Protein AF-A0A5E4M7V9-F1 (afdb_monomer_lite)

Radius of gyration: 16.42 Å; chains: 1; bounding box: 37×31×50 Å

Secondary structure (DSSP, 8-state):
-TTGGGT-EEEEEESS-HHHHHHHHHS-GGGT---S-SSEEEE-TT-HHHHHTT-B-TTSSSB-EEEEEE-TTS-EEEEEEE-TT----HHHHHHHHHHHHHHHHHHHTTS----------EEEE---SS-S---

Sequence (135 aa):
MHFKKREIEVVGVSFDSVFTHNAWRQVRIKKGGIGVIQYSMITDIKREIIKAYDIEHPNSSVTLRGSFLIDTISILRHQVINDLPLGHNIDEMIRMIDALQFYENMVTYVLHNGKKAKKECILLLKELLNIYQKI

InterPro domains:
  IPR000866 Alkyl hydroperoxide reductase subunit C/ Thiol specific antioxidant [PF00578] (3-78)
  IPR036249 Thioredoxin-like superfamily [SSF52833] (3-116)
  IPR050217 Thiol-specific antioxidant peroxiredoxin [PTHR10681] (2-120)

Foldseek 3Di:
DLQVVLLEAEEEEDQDDPVVVVVLQPDDVVRFGPHDDPHHYDHPVVCPVQVVVVQQDPPDRGGWWKWWWAWPVRDTDDMDTHGPVDDDDVVVVSVVSVVVVVVVVVVVVVDDDDDDDSIYIYTYGHDRTDDVDVD

pLDDT: mean 73.18, std 20.22, range [26.22, 90.5]

Structure (mmCIF, N/CA/C/O backbone):
data_AF-A0A5E4M7V9-F1
#
_entry.id   AF-A0A5E4M7V9-F1
#
loop_
_atom_site.group_PDB
_atom_site.id
_atom_site.type_symbol
_atom_site.label_atom_id
_atom_site.label_alt_id
_atom_site.label_comp_id
_atom_site.label_asym_id
_atom_site.label_entity_id
_atom_site.label_seq_id
_atom_site.pdbx_PDB_ins_code
_atom_site.Cartn_x
_atom_site.Cartn_y
_atom_site.Cartn_z
_atom_site.occupancy
_atom_site.B_iso_or_equiv
_atom_site.auth_seq_id
_atom_site.auth_comp_id
_atom_site.auth_asym_id
_atom_site.auth_atom_id
_atom_site.pdbx_PDB_model_num
ATOM 1 N N . MET A 1 1 ? -16.020 -0.992 -2.276 1.00 48.38 1 MET A N 1
ATOM 2 C CA . MET A 1 1 ? -17.292 -0.860 -1.517 1.00 48.38 1 MET A CA 1
ATOM 3 C C . MET A 1 1 ? -17.166 -1.223 -0.024 1.00 48.38 1 MET A C 1
ATOM 5 O O . MET A 1 1 ? -17.944 -0.689 0.755 1.00 48.38 1 MET A O 1
ATOM 9 N N . HIS A 1 2 ? -16.203 -2.058 0.403 1.00 63.62 2 HIS A N 1
ATOM 10 C CA . HIS A 1 2 ? -16.063 -2.509 1.806 1.00 63.62 2 HIS A CA 1
ATOM 11 C C . HIS A 1 2 ? -15.342 -1.523 2.751 1.00 63.62 2 HIS A C 1
ATOM 13 O O . HIS A 1 2 ? -15.787 -1.362 3.885 1.00 63.62 2 HIS A O 1
ATOM 19 N N . PHE A 1 3 ? -14.302 -0.823 2.279 1.00 70.81 3 PHE A N 1
ATOM 20 C CA . PHE A 1 3 ? -13.506 0.123 3.085 1.00 70.81 3 PHE A CA 1
ATOM 21 C C . PHE A 1 3 ? -14.228 1.447 3.369 1.00 70.81 3 PHE A C 1
ATOM 23 O O . PHE A 1 3 ? -14.278 1.899 4.506 1.00 70.81 3 PHE A O 1
ATOM 30 N N . LYS A 1 4 ? -14.914 2.014 2.367 1.00 71.31 4 LYS A N 1
ATOM 31 C CA . LYS A 1 4 ? -15.671 3.271 2.517 1.00 71.31 4 LYS A CA 1
ATOM 32 C C . LYS A 1 4 ? -16.765 3.199 3.590 1.00 71.31 4 LYS A C 1
ATOM 34 O O . LYS A 1 4 ? -17.014 4.177 4.278 1.00 71.31 4 LYS A O 1
ATOM 39 N N . LYS A 1 5 ? -17.411 2.036 3.750 1.00 77.94 5 LYS A N 1
ATOM 40 C CA . LYS A 1 5 ? -18.420 1.807 4.802 1.00 77.94 5 LYS A CA 1
ATOM 41 C C . LYS A 1 5 ? -17.829 1.825 6.214 1.00 77.94 5 LYS A C 1
ATOM 43 O O . LYS A 1 5 ? -18.565 2.045 7.163 1.00 77.94 5 LYS A O 1
ATOM 48 N N . ARG A 1 6 ? -16.528 1.565 6.328 1.00 74.75 6 ARG A N 1
ATOM 49 C CA . ARG A 1 6 ? -15.775 1.535 7.580 1.00 74.75 6 ARG A CA 1
ATOM 50 C C . ARG A 1 6 ? -15.061 2.855 7.844 1.00 74.75 6 ARG A C 1
ATOM 52 O O . ARG A 1 6 ? -14.289 2.915 8.781 1.00 74.75 6 ARG A O 1
ATOM 59 N N . GLU A 1 7 ? -15.285 3.890 7.032 1.00 80.81 7 GLU A N 1
ATOM 60 C CA . GLU A 1 7 ? -14.560 5.161 7.163 1.00 80.81 7 GLU A CA 1
ATOM 61 C C . GLU A 1 7 ? -13.031 4.947 7.106 1.00 80.81 7 GLU A C 1
ATOM 63 O O . GLU A 1 7 ? -12.282 5.461 7.925 1.00 80.81 7 GLU A O 1
ATOM 68 N N . ILE A 1 8 ? -12.578 4.119 6.156 1.00 78.00 8 ILE A N 1
ATOM 69 C CA . ILE A 1 8 ? -11.159 3.842 5.889 1.00 78.00 8 ILE A CA 1
ATOM 70 C C . ILE A 1 8 ? -10.803 4.387 4.512 1.00 78.00 8 ILE A C 1
ATOM 72 O O . ILE A 1 8 ? -11.533 4.138 3.544 1.00 78.00 8 ILE A O 1
ATOM 76 N N . GLU A 1 9 ? -9.664 5.070 4.430 1.00 81.12 9 GLU A N 1
ATOM 77 C CA . GLU A 1 9 ? -9.086 5.524 3.173 1.00 81.12 9 GLU A CA 1
ATOM 78 C C . GLU A 1 9 ? -8.096 4.472 2.648 1.00 81.12 9 GLU A C 1
ATOM 80 O O . GLU A 1 9 ? -7.476 3.705 3.383 1.00 81.12 9 GLU A O 1
ATOM 85 N N . VAL A 1 10 ? -7.972 4.368 1.332 1.00 82.19 10 VAL A N 1
ATOM 86 C CA . VAL A 1 10 ? -7.010 3.452 0.709 1.00 82.19 10 VAL A CA 1
ATOM 87 C C . VAL A 1 10 ? -6.080 4.281 -0.152 1.00 82.19 10 VAL A C 1
ATOM 89 O O . VAL A 1 10 ? -6.526 5.195 -0.843 1.00 82.19 10 VAL A O 1
ATOM 92 N N . VAL A 1 11 ? -4.786 3.975 -0.112 1.00 82.50 11 VAL A N 1
ATOM 93 C CA . VAL A 1 11 ? -3.773 4.737 -0.838 1.00 82.50 11 VAL A CA 1
ATOM 94 C C . VAL A 1 11 ? -2.800 3.781 -1.519 1.00 82.50 11 VAL A C 1
ATOM 96 O O . VAL A 1 11 ? -1.979 3.127 -0.889 1.00 82.50 11 VAL A O 1
ATOM 99 N N . GLY A 1 12 ? -2.858 3.700 -2.844 1.00 84.44 12 GLY A N 1
ATOM 100 C CA . GLY A 1 12 ? -1.867 2.941 -3.603 1.00 84.44 12 GLY A CA 1
ATOM 101 C C . GLY A 1 12 ? -0.529 3.677 -3.624 1.00 84.44 12 GLY A C 1
ATOM 102 O O . GLY A 1 12 ? -0.521 4.887 -3.822 1.00 84.44 12 GLY A O 1
ATOM 103 N N . VAL A 1 13 ? 0.600 2.988 -3.461 1.00 83.31 13 VAL A N 1
ATOM 104 C CA . VAL A 1 13 ? 1.932 3.616 -3.549 1.00 83.31 13 VAL A CA 1
ATOM 105 C C . VAL A 1 13 ? 2.868 2.789 -4.405 1.00 83.31 13 VAL A C 1
ATOM 107 O O . VAL A 1 13 ? 2.947 1.569 -4.294 1.00 83.31 13 VAL A O 1
ATOM 110 N N . SER A 1 14 ? 3.605 3.472 -5.272 1.00 83.12 14 SER A N 1
ATOM 111 C CA . SER A 1 14 ? 4.660 2.871 -6.084 1.00 83.12 14 SER A CA 1
ATOM 112 C C . SER A 1 14 ? 5.672 3.936 -6.486 1.00 83.12 14 SER A C 1
ATOM 114 O O . SER A 1 14 ? 5.332 5.116 -6.513 1.00 83.12 14 SER A O 1
ATOM 116 N N . PHE A 1 15 ? 6.861 3.528 -6.918 1.00 84.06 15 PHE A N 1
ATOM 117 C CA . PHE A 1 15 ? 7.839 4.451 -7.498 1.00 84.06 15 PHE A CA 1
ATOM 118 C C . PHE A 1 15 ? 7.539 4.844 -8.960 1.00 84.06 15 PHE A C 1
ATOM 120 O O . PHE A 1 15 ? 8.310 5.588 -9.564 1.00 84.06 15 PHE A O 1
ATOM 127 N N . ASP A 1 16 ? 6.436 4.355 -9.538 1.00 86.00 16 ASP A N 1
ATOM 128 C CA . ASP A 1 16 ? 6.006 4.708 -10.889 1.00 86.00 16 ASP A CA 1
ATOM 129 C C . ASP A 1 16 ? 5.526 6.159 -10.978 1.00 86.00 16 ASP A C 1
ATOM 131 O O . ASP A 1 16 ? 4.879 6.685 -10.069 1.00 86.00 16 ASP A O 1
ATOM 135 N N . SER A 1 17 ? 5.801 6.797 -12.117 1.00 88.12 17 SER A N 1
ATOM 136 C CA . SER A 1 17 ? 5.387 8.176 -12.379 1.00 88.12 17 SER A CA 1
ATOM 137 C C . SER A 1 17 ? 3.862 8.336 -12.441 1.00 88.12 17 SER A C 1
ATOM 139 O O . SER A 1 17 ? 3.133 7.412 -12.810 1.00 88.12 17 SER A O 1
ATOM 141 N N . VAL A 1 18 ? 3.379 9.560 -12.211 1.00 88.88 18 VAL A N 1
ATOM 142 C CA . VAL A 1 18 ? 1.958 9.914 -12.383 1.00 88.88 18 VAL A CA 1
ATOM 143 C C . VAL A 1 18 ? 1.445 9.639 -13.805 1.00 88.88 18 VAL A C 1
ATOM 145 O O . VAL A 1 18 ? 0.277 9.298 -13.998 1.00 88.88 18 VAL A O 1
ATOM 148 N N . PHE A 1 19 ? 2.320 9.732 -14.812 1.00 90.50 19 PHE A N 1
ATOM 149 C CA . PHE A 1 19 ? 1.989 9.407 -16.199 1.00 90.50 19 PHE A CA 1
ATOM 150 C C . PHE A 1 19 ? 1.775 7.907 -16.380 1.00 90.50 19 PHE A C 1
ATOM 152 O O . PHE A 1 19 ? 0.803 7.499 -17.015 1.00 90.50 19 PHE A O 1
ATOM 159 N N . THR A 1 20 ? 2.640 7.094 -15.768 1.00 87.25 20 THR A N 1
ATOM 160 C CA . THR A 1 20 ? 2.503 5.635 -15.733 1.00 87.25 20 THR A CA 1
ATOM 161 C C . THR A 1 20 ? 1.179 5.261 -15.076 1.00 87.25 20 THR A C 1
ATOM 163 O O . THR A 1 20 ? 0.358 4.584 -15.685 1.00 87.25 20 THR A O 1
ATOM 166 N N . HIS A 1 21 ? 0.899 5.788 -13.886 1.00 83.69 21 HIS A N 1
ATOM 167 C CA . HIS A 1 21 ? -0.380 5.593 -13.199 1.00 83.69 21 HIS A CA 1
ATOM 168 C C . HIS A 1 21 ? -1.591 5.927 -14.066 1.00 83.69 21 HIS A C 1
ATOM 170 O O . HIS A 1 21 ? -2.536 5.141 -14.149 1.00 83.69 21 HIS A O 1
ATOM 176 N N . ASN A 1 22 ? -1.565 7.072 -14.747 1.00 89.12 22 ASN A N 1
ATOM 177 C CA . ASN A 1 22 ? -2.648 7.473 -15.636 1.00 89.12 22 ASN A CA 1
ATOM 178 C C . ASN A 1 22 ? -2.808 6.510 -16.824 1.00 89.12 22 ASN A C 1
ATOM 180 O O . ASN A 1 22 ? -3.926 6.100 -17.131 1.00 89.12 22 ASN A O 1
ATOM 184 N N . ALA A 1 23 ? -1.706 6.094 -17.452 1.00 88.62 23 ALA A N 1
ATOM 185 C CA . ALA A 1 23 ? -1.736 5.131 -18.549 1.00 88.62 23 ALA A CA 1
ATOM 186 C C . ALA A 1 23 ? -2.363 3.797 -18.108 1.00 88.62 23 ALA A C 1
ATOM 188 O O . ALA A 1 23 ? -3.251 3.272 -18.777 1.00 88.62 23 ALA A O 1
ATOM 189 N N . TRP A 1 24 ? -1.986 3.289 -16.935 1.00 83.31 24 TRP A N 1
ATOM 190 C CA . TRP A 1 24 ? -2.525 2.044 -16.383 1.00 83.31 24 TRP A CA 1
ATOM 191 C C . TRP A 1 24 ? -4.032 2.103 -16.106 1.00 83.31 24 TRP A C 1
ATOM 193 O O . TRP A 1 24 ? -4.737 1.111 -16.320 1.00 83.31 24 TRP A O 1
ATOM 203 N N . ARG A 1 25 ? -4.545 3.265 -15.682 1.00 86.00 25 ARG A N 1
ATOM 204 C CA . ARG A 1 25 ? -5.988 3.498 -15.486 1.00 86.00 25 ARG A CA 1
ATOM 205 C C . ARG A 1 25 ? -6.777 3.509 -16.793 1.00 86.00 25 ARG A C 1
ATOM 207 O O . ARG A 1 25 ? -7.956 3.164 -16.801 1.00 86.00 25 ARG A O 1
ATOM 214 N N . GLN A 1 26 ? -6.142 3.905 -17.893 1.00 87.62 26 GLN A N 1
ATOM 215 C CA . GLN A 1 26 ? -6.772 3.950 -19.215 1.00 87.62 26 GLN A CA 1
ATOM 216 C C . GLN A 1 26 ? -6.819 2.572 -19.888 1.00 87.62 26 GLN A C 1
ATOM 218 O O . GLN A 1 26 ? -7.681 2.318 -20.734 1.00 87.62 26 GLN A O 1
ATOM 223 N N . VAL A 1 27 ? -5.930 1.652 -19.502 1.00 84.69 27 VAL A N 1
ATOM 224 C CA . VAL A 1 27 ? -5.951 0.276 -20.004 1.00 84.69 27 VAL A CA 1
ATOM 225 C C . VAL A 1 27 ? -7.117 -0.494 -19.374 1.00 84.69 27 VAL A C 1
ATOM 227 O O . VAL A 1 27 ? -7.327 -0.503 -18.161 1.00 84.69 27 VAL A O 1
ATOM 230 N N . ARG A 1 28 ? -7.895 -1.186 -20.216 1.00 83.94 28 ARG A N 1
ATOM 231 C CA . ARG A 1 28 ? -9.007 -2.039 -19.765 1.00 83.94 28 ARG A CA 1
ATOM 232 C C . ARG A 1 28 ? -8.495 -3.190 -18.894 1.00 83.94 28 ARG A C 1
ATOM 234 O O . ARG A 1 28 ? -7.515 -3.838 -19.252 1.00 83.94 28 ARG A O 1
ATOM 241 N N . ILE A 1 29 ? -9.263 -3.552 -17.865 1.00 83.19 29 ILE A N 1
ATOM 242 C CA . ILE A 1 29 ? -8.962 -4.679 -16.960 1.00 83.19 29 ILE A CA 1
ATOM 243 C C . ILE A 1 29 ? -8.729 -5.989 -17.728 1.00 83.19 29 ILE A C 1
ATOM 245 O O . ILE A 1 29 ? -7.755 -6.696 -17.491 1.00 83.19 29 ILE A O 1
ATOM 249 N N . LYS A 1 30 ? -9.553 -6.275 -18.748 1.00 85.44 30 LYS A N 1
ATOM 250 C CA . LYS A 1 30 ? -9.400 -7.469 -19.606 1.00 85.44 30 LYS A CA 1
ATOM 251 C C . LYS A 1 30 ? -8.058 -7.541 -20.353 1.00 85.44 30 LYS A C 1
ATOM 253 O O . LYS A 1 30 ? -7.700 -8.610 -20.831 1.00 85.44 30 LYS A O 1
ATOM 258 N N . LYS A 1 31 ? -7.349 -6.415 -20.482 1.00 84.00 31 LYS A N 1
ATOM 259 C CA . LYS A 1 31 ? -6.030 -6.296 -21.117 1.00 84.00 31 LYS A CA 1
ATOM 260 C C . LYS A 1 31 ? -4.896 -6.099 -20.096 1.00 84.00 31 LYS A C 1
ATOM 262 O O . LYS A 1 31 ? -3.816 -5.680 -20.487 1.00 84.00 31 LYS A O 1
ATOM 267 N N . GLY A 1 32 ? -5.138 -6.370 -18.810 1.00 75.38 32 GLY A N 1
ATOM 268 C CA . GLY A 1 32 ? -4.128 -6.246 -17.751 1.00 75.38 32 GLY A CA 1
ATOM 269 C C . GLY A 1 32 ? -3.969 -4.838 -17.169 1.00 75.38 32 GLY A C 1
ATOM 270 O O . GLY A 1 32 ? -3.034 -4.601 -16.414 1.00 75.38 32 GLY A O 1
ATOM 271 N N . GLY A 1 33 ? -4.862 -3.900 -17.504 1.00 79.38 33 GLY A N 1
ATOM 272 C CA . GLY A 1 33 ? -4.915 -2.592 -16.846 1.00 79.38 33 GLY A CA 1
ATOM 273 C C . GLY A 1 33 ? -5.639 -2.635 -15.501 1.00 79.38 33 GLY A C 1
ATOM 274 O O . GLY A 1 33 ? -6.300 -3.619 -15.173 1.00 79.38 33 GLY A O 1
ATOM 275 N N . ILE A 1 34 ? -5.572 -1.537 -14.747 1.00 78.81 34 ILE A N 1
ATOM 276 C CA . ILE A 1 34 ? -6.290 -1.402 -13.463 1.00 78.81 34 ILE A CA 1
ATOM 277 C C . ILE A 1 34 ? -7.672 -0.758 -13.624 1.00 78.81 34 ILE A C 1
ATOM 279 O O . ILE A 1 34 ? -8.520 -0.870 -12.743 1.00 78.81 34 ILE A O 1
ATOM 283 N N . GLY A 1 35 ? -7.930 -0.111 -14.766 1.00 84.88 35 GLY A N 1
ATOM 284 C CA . GLY A 1 35 ? -9.180 0.600 -15.011 1.00 84.88 35 GLY A CA 1
ATOM 285 C C . GLY A 1 35 ? -9.405 1.784 -14.061 1.00 84.88 35 GLY A C 1
ATOM 286 O O . GLY A 1 35 ? -8.476 2.373 -13.503 1.00 84.88 35 GLY A O 1
ATOM 287 N N . VAL A 1 36 ? -10.673 2.164 -13.893 1.00 83.06 36 VAL A N 1
ATOM 288 C CA . VAL A 1 36 ? -11.054 3.293 -13.036 1.00 83.06 36 VAL A CA 1
ATOM 289 C C . VAL A 1 36 ? -11.067 2.852 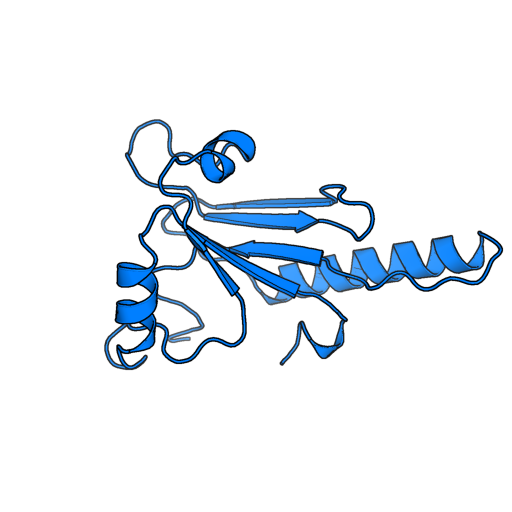-11.573 1.00 83.06 36 VAL A C 1
ATOM 291 O O . VAL A 1 36 ? -11.997 2.190 -11.119 1.00 83.06 36 VAL A O 1
ATOM 294 N N . ILE A 1 37 ? -10.039 3.259 -10.835 1.00 81.44 37 ILE A N 1
ATOM 295 C CA . ILE A 1 37 ? -9.944 3.090 -9.382 1.00 81.44 37 ILE A CA 1
ATOM 296 C C . ILE A 1 37 ? -10.614 4.253 -8.630 1.00 81.44 37 ILE A C 1
ATOM 298 O O . ILE A 1 37 ? -10.725 5.362 -9.158 1.00 81.44 37 ILE A O 1
ATOM 302 N N . GLN A 1 38 ? -11.048 3.990 -7.395 1.00 80.81 38 GLN A N 1
ATOM 303 C CA . GLN A 1 38 ? -11.732 4.953 -6.511 1.00 80.81 38 GLN A CA 1
ATOM 304 C C . GLN A 1 38 ? -10.862 5.436 -5.342 1.00 80.81 38 GLN A C 1
ATOM 306 O O . GLN A 1 38 ? -11.381 6.042 -4.412 1.00 80.81 38 GLN A O 1
ATOM 311 N N . TYR A 1 39 ? -9.570 5.129 -5.371 1.00 79.69 39 TYR A N 1
ATOM 312 C CA . TYR A 1 39 ? -8.618 5.466 -4.321 1.00 79.69 39 TYR A CA 1
ATOM 313 C C . TYR A 1 39 ? -7.431 6.229 -4.907 1.00 79.69 39 TYR A C 1
ATOM 315 O O . TYR A 1 39 ? -7.165 6.162 -6.113 1.00 79.69 39 TYR A O 1
ATOM 323 N N . SER A 1 40 ? -6.736 6.970 -4.050 1.00 82.25 40 SER A N 1
ATOM 324 C CA . SER A 1 40 ? -5.589 7.786 -4.448 1.00 82.25 40 SER A CA 1
ATOM 325 C C . SER A 1 40 ? -4.363 6.915 -4.713 1.00 82.25 40 SER A C 1
ATOM 327 O O . SER A 1 40 ? -4.163 5.902 -4.047 1.00 82.25 40 SER A O 1
ATOM 329 N N . MET A 1 41 ? -3.527 7.313 -5.672 1.00 81.44 41 MET A N 1
ATOM 330 C CA . MET A 1 41 ? -2.222 6.691 -5.902 1.00 81.44 41 MET A CA 1
ATOM 331 C C . MET A 1 41 ? -1.117 7.725 -5.718 1.00 81.44 41 MET A C 1
ATOM 333 O O . MET A 1 41 ? -1.159 8.792 -6.328 1.00 81.44 41 MET A O 1
ATOM 337 N N . ILE A 1 42 ? -0.138 7.399 -4.880 1.00 85.62 42 ILE A N 1
ATOM 338 C CA . ILE A 1 42 ? 1.052 8.204 -4.633 1.00 85.62 42 ILE A CA 1
ATOM 339 C C . ILE A 1 42 ? 2.198 7.671 -5.484 1.00 85.62 42 ILE A C 1
ATOM 341 O O . ILE A 1 42 ? 2.476 6.470 -5.549 1.00 85.62 42 ILE A O 1
ATOM 345 N N . THR A 1 43 ? 2.890 8.618 -6.098 1.00 87.00 43 THR A N 1
ATOM 346 C CA . THR A 1 43 ? 4.131 8.413 -6.825 1.00 87.00 43 THR A CA 1
ATOM 347 C C . THR A 1 43 ? 5.317 8.698 -5.902 1.00 87.00 43 THR A C 1
ATOM 349 O O . THR A 1 43 ? 5.574 9.845 -5.548 1.00 87.00 43 THR A O 1
ATOM 352 N N . ASP A 1 44 ? 6.064 7.657 -5.547 1.00 86.25 44 ASP A N 1
ATOM 353 C CA . ASP A 1 44 ? 7.270 7.710 -4.712 1.00 86.25 44 ASP A CA 1
ATOM 354 C C . ASP A 1 44 ? 8.541 7.552 -5.568 1.00 86.25 44 ASP A C 1
ATOM 356 O O . ASP A 1 44 ? 9.315 6.609 -5.412 1.00 86.25 44 ASP A O 1
ATOM 360 N N . ILE A 1 45 ? 8.744 8.454 -6.539 1.00 87.88 45 ILE A N 1
ATOM 361 C CA . ILE A 1 45 ? 9.882 8.391 -7.488 1.00 87.88 45 ILE A CA 1
ATOM 362 C C . ILE A 1 45 ? 11.228 8.342 -6.756 1.00 87.88 45 ILE A C 1
ATOM 364 O O . ILE A 1 45 ? 12.147 7.647 -7.187 1.00 87.88 45 ILE A O 1
ATOM 368 N N . LYS A 1 46 ? 11.346 9.078 -5.646 1.00 88.62 46 LYS A N 1
ATOM 369 C CA . LYS A 1 46 ? 12.572 9.140 -4.840 1.00 88.62 46 LYS A CA 1
ATOM 370 C C . LYS A 1 46 ? 12.757 7.933 -3.917 1.00 88.62 46 LYS A C 1
ATOM 372 O O . LYS A 1 46 ? 13.834 7.788 -3.339 1.00 88.62 46 LYS A O 1
ATOM 377 N N . ARG A 1 47 ? 11.748 7.058 -3.820 1.00 85.62 47 ARG A N 1
ATOM 378 C CA . ARG A 1 47 ? 11.721 5.871 -2.954 1.00 85.62 47 ARG A CA 1
ATOM 379 C C . ARG A 1 47 ? 11.839 6.206 -1.467 1.00 85.62 47 ARG A C 1
ATOM 381 O O . ARG A 1 47 ? 12.343 5.397 -0.693 1.00 85.62 47 ARG A O 1
ATOM 388 N N . GLU A 1 48 ? 11.429 7.406 -1.069 1.00 87.12 48 GLU A N 1
ATOM 389 C CA . GLU A 1 48 ? 11.537 7.867 0.317 1.00 87.12 48 GLU A CA 1
ATOM 390 C C . GLU A 1 48 ? 10.573 7.081 1.210 1.00 87.12 48 GLU A C 1
ATOM 392 O O . GLU A 1 48 ? 10.968 6.611 2.274 1.00 87.12 48 GLU A O 1
ATOM 397 N N . ILE A 1 49 ? 9.343 6.849 0.739 1.00 83.94 49 ILE A N 1
ATOM 398 C CA . ILE A 1 49 ? 8.336 6.059 1.460 1.00 83.94 49 ILE A CA 1
ATOM 399 C C . ILE A 1 49 ? 8.754 4.588 1.473 1.00 83.94 49 ILE A C 1
ATOM 401 O O . ILE A 1 49 ? 8.769 3.952 2.520 1.00 83.94 49 ILE A O 1
ATOM 405 N N . ILE A 1 50 ? 9.147 4.053 0.318 1.00 84.75 50 ILE A N 1
ATOM 406 C CA . ILE A 1 50 ? 9.590 2.660 0.175 1.00 84.75 50 ILE A CA 1
ATOM 407 C C . ILE A 1 50 ? 10.727 2.319 1.151 1.00 84.75 50 ILE A C 1
ATOM 409 O O . ILE A 1 50 ? 10.691 1.264 1.783 1.00 84.75 50 ILE A O 1
ATOM 413 N N . LYS A 1 51 ? 11.708 3.216 1.297 1.00 87.31 51 LYS A N 1
ATOM 414 C CA . LYS A 1 51 ? 12.823 3.052 2.237 1.00 87.31 51 LYS A CA 1
ATOM 415 C C . LYS A 1 51 ? 12.400 3.256 3.686 1.00 87.31 51 LYS A C 1
ATOM 417 O O . LYS A 1 51 ? 12.818 2.490 4.543 1.00 87.31 51 LYS A O 1
ATOM 422 N N . ALA A 1 52 ? 11.561 4.255 3.964 1.00 86.62 52 ALA A N 1
ATOM 423 C CA . ALA A 1 52 ? 11.079 4.524 5.319 1.00 86.62 52 ALA A CA 1
ATOM 424 C C . ALA A 1 52 ? 10.282 3.350 5.911 1.00 86.62 52 ALA A C 1
ATOM 426 O O . ALA A 1 52 ? 10.306 3.145 7.121 1.00 86.62 52 ALA A O 1
ATOM 427 N N . TYR A 1 53 ? 9.601 2.581 5.060 1.00 85.44 53 TYR A N 1
ATOM 428 C CA . TYR A 1 53 ? 8.823 1.405 5.447 1.00 85.44 53 TYR A CA 1
ATOM 429 C C . TYR A 1 53 ? 9.568 0.073 5.263 1.00 85.44 53 TYR A C 1
ATOM 431 O O . TYR A 1 53 ? 8.958 -0.979 5.436 1.00 85.44 53 TYR A O 1
ATOM 439 N N . ASP A 1 54 ? 10.859 0.112 4.919 1.00 89.56 54 ASP A N 1
ATOM 440 C CA . ASP A 1 54 ? 11.735 -1.059 4.768 1.00 89.56 54 ASP A CA 1
ATOM 441 C C . ASP A 1 54 ? 11.172 -2.152 3.834 1.00 89.56 54 ASP A C 1
ATOM 443 O O . ASP A 1 54 ? 11.212 -3.350 4.108 1.00 89.56 54 ASP A O 1
ATOM 447 N N . ILE A 1 55 ? 10.597 -1.723 2.705 1.00 86.88 55 ILE A N 1
ATOM 448 C CA . ILE A 1 55 ? 10.022 -2.614 1.679 1.00 86.88 55 ILE A CA 1
ATOM 449 C C . ILE A 1 55 ? 10.795 -2.572 0.357 1.00 86.88 55 ILE A C 1
ATOM 451 O O . ILE A 1 55 ? 10.321 -3.081 -0.663 1.00 86.88 55 ILE A O 1
ATOM 455 N N . GLU A 1 56 ? 11.977 -1.957 0.331 1.00 88.25 56 GLU A N 1
ATOM 456 C CA . GLU A 1 56 ? 12.866 -2.036 -0.828 1.00 88.25 56 GLU A CA 1
ATOM 457 C C . GLU A 1 56 ? 13.475 -3.438 -0.914 1.00 88.25 56 GLU A C 1
ATOM 459 O O . GLU A 1 56 ? 13.995 -3.965 0.066 1.00 88.25 56 GLU A O 1
ATOM 464 N N . HIS A 1 57 ? 13.402 -4.073 -2.085 1.00 87.12 57 HIS A N 1
ATOM 465 C CA . HIS A 1 57 ? 13.996 -5.393 -2.232 1.00 87.12 57 HIS A CA 1
ATOM 466 C C . HIS A 1 57 ? 15.533 -5.267 -2.198 1.00 87.12 57 HIS A C 1
ATOM 468 O O . HIS A 1 57 ? 16.092 -4.496 -2.977 1.00 87.12 57 HIS A O 1
ATOM 474 N N . PRO A 1 58 ? 16.256 -6.056 -1.380 1.00 85.00 58 PRO A N 1
ATOM 475 C CA . PRO A 1 58 ? 17.687 -5.835 -1.138 1.00 85.00 58 PRO A CA 1
ATOM 476 C C . PRO A 1 58 ? 18.547 -6.017 -2.396 1.00 85.00 58 PRO A C 1
ATOM 478 O O . PRO A 1 58 ? 19.503 -5.285 -2.623 1.00 85.00 58 PRO A O 1
ATOM 481 N N . ASN A 1 59 ? 18.174 -6.984 -3.241 1.00 85.94 59 ASN A N 1
ATOM 482 C CA . ASN A 1 59 ? 18.971 -7.398 -4.403 1.00 85.94 59 ASN A CA 1
ATOM 483 C C . ASN A 1 59 ? 18.339 -7.039 -5.754 1.00 85.94 59 ASN A C 1
ATOM 485 O O . ASN A 1 59 ? 18.788 -7.515 -6.793 1.00 85.94 59 ASN A O 1
ATOM 489 N N . SER A 1 60 ? 17.250 -6.270 -5.767 1.00 78.31 60 SER A N 1
ATOM 490 C CA . SER A 1 60 ? 16.564 -5.933 -7.012 1.00 78.31 60 SER A CA 1
ATOM 491 C C . SER A 1 60 ? 15.962 -4.542 -6.917 1.00 78.31 60 SER A C 1
ATOM 493 O O . SER A 1 60 ? 15.529 -4.109 -5.858 1.00 78.31 60 SER A O 1
ATOM 495 N N . SER A 1 61 ? 15.903 -3.816 -8.032 1.00 83.19 61 SER A N 1
ATOM 496 C CA . SER A 1 61 ? 15.368 -2.449 -8.054 1.00 83.19 61 SER A CA 1
ATOM 497 C C . SER A 1 61 ? 13.835 -2.395 -7.969 1.00 83.19 61 SER A C 1
ATOM 499 O O . SER A 1 61 ? 13.234 -1.439 -8.465 1.00 83.19 61 SER A O 1
ATOM 501 N N . VAL A 1 62 ? 13.198 -3.395 -7.355 1.00 82.38 62 VAL A N 1
ATOM 502 C CA . VAL A 1 62 ? 11.755 -3.451 -7.122 1.00 82.38 62 VAL A CA 1
ATOM 503 C C . VAL A 1 62 ? 11.422 -3.323 -5.632 1.00 82.38 62 VAL A C 1
ATOM 505 O O . VAL A 1 62 ? 12.289 -3.186 -4.776 1.00 82.38 62 VAL A O 1
ATOM 508 N N . THR A 1 63 ? 10.130 -3.314 -5.328 1.00 81.06 63 THR A N 1
ATOM 509 C CA . THR A 1 63 ? 9.596 -3.154 -3.970 1.00 81.06 63 THR A CA 1
ATOM 510 C C . THR A 1 63 ? 8.865 -4.434 -3.615 1.00 81.06 63 THR A C 1
ATOM 512 O O . THR A 1 63 ? 8.121 -4.937 -4.463 1.00 81.06 63 THR A O 1
ATOM 515 N N . LEU A 1 64 ? 9.043 -4.911 -2.388 1.00 87.12 64 LEU A N 1
ATOM 516 C CA . LEU A 1 64 ? 8.223 -5.962 -1.798 1.00 87.12 64 LEU A CA 1
ATOM 517 C C . LEU A 1 64 ? 6.757 -5.514 -1.700 1.00 87.12 64 LEU A C 1
ATOM 519 O O . LEU A 1 64 ? 6.425 -4.329 -1.824 1.00 87.12 64 LEU A O 1
ATOM 523 N N . ARG A 1 65 ? 5.854 -6.470 -1.491 1.00 85.81 65 ARG A N 1
ATOM 524 C CA . ARG A 1 65 ? 4.419 -6.200 -1.378 1.00 85.81 65 ARG A CA 1
ATOM 525 C C . ARG A 1 65 ? 4.079 -5.878 0.068 1.00 85.81 65 ARG A C 1
ATOM 527 O O . ARG A 1 65 ? 3.803 -6.769 0.866 1.00 85.81 65 ARG A O 1
ATOM 534 N N . GLY A 1 66 ? 4.160 -4.595 0.400 1.00 85.25 66 GLY A N 1
ATOM 535 C CA . GLY A 1 66 ? 3.786 -4.066 1.705 1.00 85.25 66 GLY A CA 1
ATOM 536 C C . GLY A 1 66 ? 2.300 -3.719 1.790 1.00 85.25 66 GLY A C 1
ATOM 537 O O . GLY A 1 66 ? 1.709 -3.244 0.822 1.00 85.25 66 GLY A O 1
ATOM 538 N N . SER A 1 67 ? 1.723 -3.942 2.965 1.00 86.62 67 SER A N 1
ATOM 539 C CA . SER A 1 67 ? 0.414 -3.456 3.392 1.00 86.62 67 SER A CA 1
ATOM 540 C C . SER A 1 67 ? 0.529 -2.938 4.814 1.00 86.62 67 SER A C 1
ATOM 542 O O . SER A 1 67 ? 1.024 -3.652 5.683 1.00 86.62 67 SER A O 1
ATOM 544 N N . PHE A 1 68 ? 0.049 -1.724 5.060 1.00 85.81 68 PHE A N 1
ATOM 545 C CA . PHE A 1 68 ? 0.210 -1.035 6.338 1.00 85.81 68 PHE A CA 1
ATOM 546 C C . PHE A 1 68 ? -1.139 -0.512 6.812 1.00 85.81 68 PHE A C 1
ATOM 548 O O . PHE A 1 68 ? -1.880 0.060 6.024 1.00 85.81 68 PHE A O 1
ATOM 555 N N . LEU A 1 69 ? -1.462 -0.732 8.083 1.00 86.88 69 LEU A N 1
ATOM 556 C CA . LEU A 1 69 ? -2.667 -0.243 8.740 1.00 86.88 69 LEU A CA 1
ATOM 557 C C . LEU A 1 69 ? -2.260 0.845 9.728 1.00 86.88 69 LEU A C 1
ATOM 559 O O . LEU A 1 69 ? -1.677 0.548 10.771 1.00 86.88 69 LEU A O 1
ATOM 563 N N . ILE A 1 70 ? -2.561 2.092 9.392 1.00 81.69 70 ILE A N 1
ATOM 564 C CA . ILE A 1 70 ? -2.235 3.262 10.213 1.00 81.69 70 ILE A CA 1
ATOM 565 C C . ILE A 1 70 ? -3.522 3.774 10.849 1.00 81.69 70 ILE A C 1
ATOM 567 O O . ILE A 1 70 ? -4.526 3.895 10.156 1.00 81.69 70 ILE A O 1
ATOM 571 N N . ASP A 1 71 ? -3.528 4.038 12.149 1.00 82.31 71 ASP A N 1
ATOM 572 C CA . ASP A 1 71 ? -4.719 4.546 12.830 1.00 82.31 71 ASP A CA 1
ATOM 573 C C . ASP A 1 71 ? -4.898 6.069 12.691 1.00 82.31 71 ASP A C 1
ATOM 575 O O . ASP A 1 71 ? -4.113 6.770 12.054 1.00 82.31 71 ASP A O 1
ATOM 579 N N . THR A 1 72 ? -5.937 6.601 13.334 1.00 78.44 72 THR A N 1
ATOM 580 C CA . THR A 1 72 ? -6.299 8.023 13.241 1.00 78.44 72 THR A CA 1
ATOM 581 C C . THR A 1 72 ? -5.371 8.966 14.005 1.00 78.44 72 THR A C 1
ATOM 583 O O . THR A 1 72 ? -5.509 10.180 13.885 1.00 78.44 72 THR A O 1
ATOM 586 N N . ILE A 1 73 ? -4.469 8.430 14.830 1.00 81.75 73 ILE A N 1
ATOM 587 C CA . ILE A 1 73 ? -3.424 9.195 15.521 1.00 81.75 73 ILE A CA 1
ATOM 588 C C . ILE A 1 73 ? -2.049 8.958 14.877 1.00 81.75 73 ILE A C 1
ATOM 590 O O . ILE A 1 73 ? -1.019 9.228 15.493 1.00 81.75 73 ILE A O 1
ATOM 594 N N . SER A 1 74 ? -2.047 8.496 13.621 1.00 78.19 74 SER A N 1
ATOM 595 C CA . SER A 1 74 ? -0.868 8.267 12.783 1.00 78.19 74 SER A CA 1
ATOM 596 C C . SER A 1 74 ? 0.094 7.209 13.327 1.00 78.19 74 SER A C 1
ATOM 598 O O . SER A 1 74 ? 1.292 7.250 13.049 1.00 78.19 74 SER A O 1
ATOM 600 N N . ILE A 1 75 ? -0.415 6.243 14.090 1.00 82.44 75 ILE A N 1
ATOM 601 C CA . ILE A 1 75 ? 0.364 5.115 14.594 1.00 82.44 75 ILE A CA 1
ATOM 602 C C . ILE A 1 75 ? 0.161 3.908 13.683 1.00 82.44 75 ILE A C 1
ATOM 604 O O . ILE A 1 75 ? -0.964 3.496 13.399 1.00 82.44 75 ILE A O 1
ATOM 608 N N . LEU A 1 76 ? 1.267 3.297 13.258 1.00 83.88 76 LEU A N 1
ATOM 609 C CA . LEU A 1 76 ? 1.246 2.024 12.547 1.00 83.88 76 LEU A CA 1
ATOM 610 C C . LEU A 1 76 ? 0.804 0.904 13.501 1.00 83.88 76 LEU A C 1
ATOM 612 O O . LEU A 1 76 ? 1.468 0.625 14.499 1.00 83.88 76 LEU A O 1
ATOM 616 N N . ARG A 1 77 ? -0.326 0.262 13.201 1.00 87.69 77 ARG A N 1
ATOM 617 C CA . ARG A 1 77 ? -0.935 -0.790 14.033 1.00 87.69 77 ARG A CA 1
ATOM 618 C C . ARG A 1 77 ? -0.667 -2.194 13.532 1.00 87.69 77 ARG A C 1
ATOM 620 O O . ARG A 1 77 ? -0.604 -3.124 14.328 1.00 87.69 77 ARG A O 1
ATOM 627 N N . HIS A 1 78 ? -0.542 -2.356 12.223 1.00 88.94 78 HIS A N 1
ATOM 628 C CA . HIS A 1 78 ? -0.334 -3.655 11.607 1.00 88.94 78 HIS A CA 1
ATOM 629 C C . HIS A 1 78 ? 0.380 -3.488 10.270 1.00 88.94 78 HIS A C 1
ATOM 631 O O . HIS A 1 78 ? 0.086 -2.555 9.523 1.00 88.94 78 HIS A O 1
ATOM 637 N N . GLN A 1 79 ? 1.301 -4.399 9.967 1.00 88.38 79 GLN A N 1
ATOM 638 C CA . GLN A 1 79 ? 1.981 -4.453 8.682 1.00 88.38 79 GLN A CA 1
ATOM 639 C C . GLN A 1 79 ? 2.100 -5.895 8.199 1.00 88.38 79 GLN A C 1
ATOM 641 O O . GLN A 1 79 ? 2.306 -6.808 8.996 1.00 88.38 79 GLN A O 1
ATOM 646 N N . VAL A 1 80 ? 2.012 -6.080 6.887 1.00 88.25 80 VAL A N 1
ATOM 647 C CA . VAL A 1 80 ? 2.274 -7.353 6.212 1.00 88.25 80 VAL A CA 1
ATOM 648 C C . VAL A 1 80 ? 3.195 -7.069 5.044 1.00 88.25 80 VAL A C 1
ATOM 650 O O . VAL A 1 80 ? 2.912 -6.188 4.233 1.00 88.25 80 VAL A O 1
ATOM 653 N N . ILE A 1 81 ? 4.289 -7.81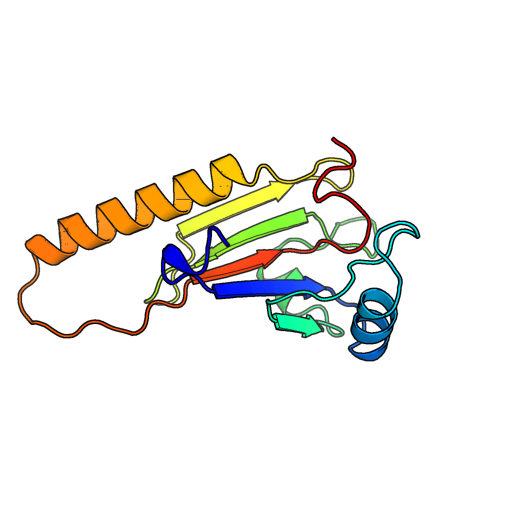9 4.964 1.00 89.25 81 ILE A N 1
ATOM 654 C CA . ILE A 1 81 ? 5.258 -7.729 3.878 1.00 89.25 81 ILE A CA 1
ATOM 655 C C . ILE A 1 81 ? 5.326 -9.100 3.221 1.00 89.25 81 ILE A C 1
ATOM 657 O O . ILE A 1 81 ? 5.738 -10.078 3.840 1.00 89.25 81 ILE A O 1
ATOM 661 N N . ASN A 1 82 ? 4.911 -9.147 1.964 1.00 85.94 82 ASN A N 1
ATOM 662 C CA . ASN A 1 82 ? 4.923 -10.339 1.140 1.00 85.94 82 ASN A CA 1
ATOM 663 C C . ASN A 1 82 ? 6.026 -10.240 0.083 1.00 85.94 82 ASN A C 1
ATOM 665 O O . ASN A 1 82 ? 6.326 -9.159 -0.440 1.00 85.94 82 ASN A O 1
ATOM 669 N N . ASP A 1 83 ? 6.596 -11.389 -0.271 1.00 88.25 83 ASP A N 1
ATOM 670 C CA . ASP A 1 83 ? 7.468 -11.493 -1.437 1.00 88.25 83 ASP A CA 1
ATOM 671 C C . ASP A 1 83 ? 6.671 -11.273 -2.743 1.00 88.25 83 ASP A C 1
ATOM 673 O O . ASP A 1 83 ? 5.443 -11.379 -2.788 1.00 88.25 83 ASP A O 1
ATOM 677 N N . LEU A 1 84 ? 7.368 -10.973 -3.837 1.00 82.81 84 LEU A N 1
ATOM 678 C CA . LEU A 1 84 ? 6.803 -10.596 -5.134 1.00 82.81 84 LEU A CA 1
ATOM 679 C C . LEU A 1 84 ? 5.748 -11.562 -5.715 1.00 82.81 84 LEU A C 1
ATOM 681 O O . LEU A 1 84 ? 4.798 -11.053 -6.328 1.00 82.81 84 LEU A O 1
ATOM 685 N N . PRO A 1 85 ? 5.851 -12.902 -5.579 1.00 85.12 85 PRO A N 1
ATOM 686 C CA . PRO A 1 85 ? 4.836 -13.803 -6.123 1.00 85.12 85 PRO A CA 1
ATOM 687 C C . PRO A 1 85 ? 3.588 -13.924 -5.235 1.00 85.12 85 PRO A C 1
ATOM 689 O O . PRO A 1 85 ? 2.587 -14.484 -5.679 1.00 85.12 85 PRO A O 1
ATOM 692 N N . LEU A 1 86 ? 3.621 -13.417 -3.998 1.00 81.38 86 LEU A N 1
ATOM 693 C CA . LEU A 1 86 ? 2.567 -13.620 -3.007 1.00 81.38 86 LEU A CA 1
ATOM 694 C C . LEU A 1 86 ? 1.649 -12.394 -2.917 1.00 81.38 86 LEU A C 1
ATOM 696 O O . LEU A 1 86 ? 2.055 -11.317 -2.489 1.00 81.38 86 LEU A O 1
ATOM 700 N N . GLY A 1 87 ? 0.386 -12.561 -3.313 1.00 78.94 87 GLY A N 1
ATOM 701 C CA . GLY A 1 87 ? -0.640 -11.520 -3.194 1.00 78.94 87 GLY A CA 1
ATOM 702 C C . GLY A 1 87 ? -1.093 -11.271 -1.751 1.00 78.94 87 GLY A C 1
ATOM 703 O O . GLY A 1 87 ? -0.710 -11.990 -0.828 1.00 78.94 87 GLY A O 1
ATOM 704 N N . HIS A 1 88 ? -1.929 -10.252 -1.553 1.00 79.12 88 HIS A N 1
ATOM 705 C CA . HIS A 1 88 ? -2.543 -9.963 -0.256 1.00 79.12 88 HIS A CA 1
ATOM 706 C C . HIS A 1 88 ? -3.870 -10.706 -0.071 1.00 79.12 88 HIS A C 1
ATOM 708 O O . HIS A 1 88 ? -4.568 -11.017 -1.035 1.00 79.12 88 HIS A O 1
ATOM 714 N N . ASN A 1 89 ? -4.241 -10.948 1.187 1.00 84.25 89 ASN A N 1
ATOM 715 C CA . ASN A 1 89 ? -5.568 -11.435 1.546 1.00 84.25 89 ASN A CA 1
ATOM 716 C C . ASN A 1 89 ? -6.431 -10.259 2.029 1.00 84.25 89 ASN A C 1
ATOM 718 O O . ASN A 1 89 ? -6.253 -9.768 3.143 1.00 84.25 89 ASN A O 1
ATOM 722 N N . ILE A 1 90 ? -7.371 -9.823 1.189 1.00 81.69 90 ILE A N 1
ATOM 723 C CA . ILE A 1 90 ? -8.249 -8.683 1.481 1.00 81.69 90 ILE A CA 1
ATOM 724 C C . ILE A 1 90 ? -9.153 -8.944 2.690 1.00 81.69 90 ILE A C 1
ATOM 726 O O . ILE A 1 90 ? -9.385 -8.024 3.475 1.00 81.69 90 ILE A O 1
ATOM 730 N N . ASP A 1 91 ? -9.628 -10.176 2.877 1.00 85.19 91 ASP A N 1
ATOM 731 C CA . ASP A 1 91 ? -10.500 -10.517 4.004 1.00 85.19 91 ASP A CA 1
ATOM 732 C C . ASP A 1 91 ? -9.760 -10.363 5.334 1.00 85.19 91 ASP A C 1
ATOM 734 O O . ASP A 1 91 ? -10.310 -9.827 6.295 1.00 85.19 91 ASP A O 1
ATOM 738 N N . GLU A 1 92 ? -8.478 -10.734 5.371 1.00 85.00 92 GLU A N 1
ATOM 739 C CA . GLU A 1 92 ? -7.637 -10.559 6.557 1.00 85.00 92 GLU A CA 1
ATOM 740 C C . GLU A 1 92 ? -7.369 -9.079 6.857 1.00 85.00 92 GLU A C 1
ATOM 742 O O . GLU A 1 92 ? -7.404 -8.644 8.008 1.00 85.00 92 GLU A O 1
ATOM 747 N N . MET A 1 93 ? -7.175 -8.267 5.818 1.00 83.88 93 MET A N 1
ATOM 748 C CA . MET A 1 93 ? -7.008 -6.821 5.974 1.00 83.88 93 MET A CA 1
ATOM 749 C C . MET A 1 93 ? -8.282 -6.175 6.529 1.00 83.88 93 MET A C 1
ATOM 751 O O . MET A 1 93 ? -8.209 -5.346 7.435 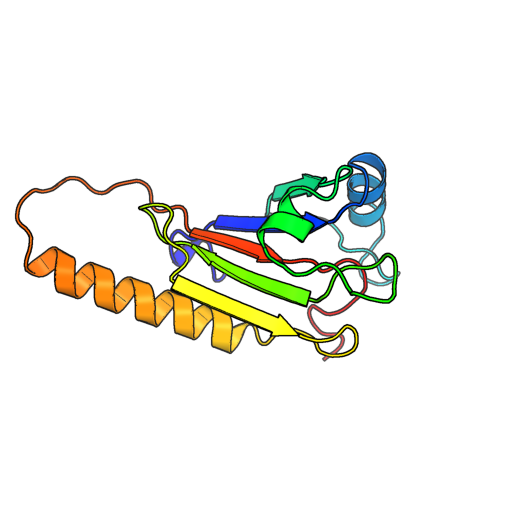1.00 83.88 93 MET A O 1
ATOM 755 N N . ILE A 1 94 ? -9.454 -6.589 6.035 1.00 85.19 94 ILE A N 1
ATOM 756 C CA . ILE A 1 94 ? -10.753 -6.152 6.561 1.00 85.19 94 ILE A CA 1
ATOM 757 C C . ILE A 1 94 ? -10.929 -6.609 8.014 1.00 85.19 94 ILE A C 1
ATOM 759 O O . ILE A 1 94 ? -11.340 -5.807 8.850 1.00 85.19 94 ILE A O 1
ATOM 763 N N . ARG A 1 95 ? -10.566 -7.854 8.343 1.00 89.75 95 ARG A N 1
ATOM 764 C CA . ARG A 1 95 ? -10.636 -8.383 9.712 1.00 89.75 95 ARG A CA 1
ATOM 765 C C . ARG A 1 95 ? -9.784 -7.561 10.682 1.00 89.75 95 ARG A C 1
ATOM 767 O O . ARG A 1 95 ? -10.234 -7.269 11.788 1.00 89.75 95 ARG A O 1
ATOM 774 N N . MET A 1 96 ? -8.577 -7.164 10.273 1.00 88.56 96 MET A N 1
ATOM 775 C CA . MET A 1 96 ? -7.687 -6.329 11.088 1.00 88.56 96 MET A CA 1
ATOM 776 C C . MET A 1 96 ? -8.216 -4.905 11.276 1.00 88.56 96 MET A C 1
ATOM 778 O O . MET A 1 96 ? -8.118 -4.363 12.377 1.00 88.56 96 MET A O 1
ATOM 782 N N . ILE A 1 97 ? -8.824 -4.321 10.240 1.00 86.62 97 ILE A N 1
ATOM 783 C CA . ILE A 1 97 ? -9.537 -3.041 10.347 1.00 86.62 97 ILE A CA 1
ATOM 784 C C . ILE A 1 97 ? -10.670 -3.150 11.371 1.00 86.62 97 ILE A C 1
ATOM 786 O O . ILE A 1 97 ? -10.754 -2.327 12.280 1.00 86.62 97 ILE A O 1
ATOM 790 N N . ASP A 1 98 ? -11.516 -4.174 11.247 1.00 88.94 98 ASP A N 1
ATOM 791 C CA . ASP A 1 98 ? -12.670 -4.369 12.127 1.00 88.94 98 ASP A CA 1
ATOM 792 C C . ASP A 1 98 ? -12.227 -4.585 13.584 1.00 88.94 98 ASP A C 1
ATOM 794 O O . ASP A 1 98 ? -12.809 -4.008 14.505 1.00 88.94 98 ASP A O 1
ATOM 798 N N . ALA A 1 99 ? -11.147 -5.342 13.800 1.00 88.62 99 ALA A N 1
ATOM 799 C CA . ALA A 1 99 ? -10.553 -5.544 15.119 1.00 88.62 99 ALA A CA 1
ATOM 800 C C . ALA A 1 99 ? -10.018 -4.238 1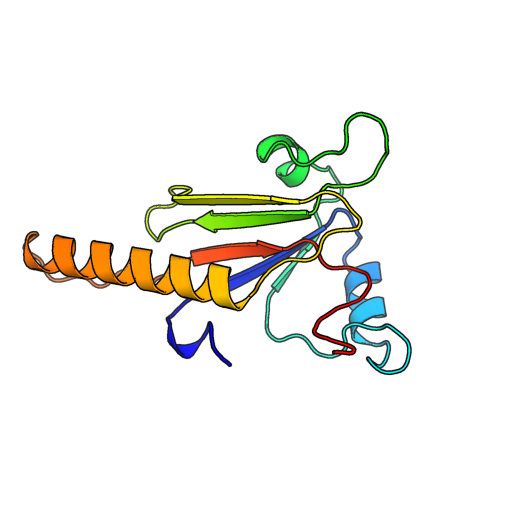5.733 1.00 88.62 99 ALA A C 1
ATOM 802 O O . ALA A 1 99 ? -10.280 -3.959 16.906 1.00 88.62 99 ALA A O 1
ATOM 803 N N . LEU A 1 100 ? -9.306 -3.420 14.949 1.00 86.62 100 LEU A N 1
ATOM 804 C CA . LEU A 1 100 ? -8.796 -2.126 15.408 1.00 86.62 100 LEU A CA 1
ATOM 805 C C . LEU A 1 100 ? -9.945 -1.185 15.790 1.00 86.62 100 LEU A C 1
ATOM 807 O O . LEU A 1 100 ? -9.940 -0.615 16.879 1.00 86.62 100 LEU A O 1
ATOM 811 N N . GLN A 1 101 ? -10.965 -1.074 14.939 1.00 85.25 101 GLN A N 1
ATOM 812 C CA . GLN A 1 101 ? -12.122 -0.220 15.205 1.00 85.25 101 GLN A CA 1
ATOM 813 C C . GLN A 1 101 ? -12.916 -0.673 16.426 1.00 85.25 101 GLN A C 1
ATOM 815 O O . GLN A 1 101 ? -13.392 0.160 17.199 1.00 85.25 101 GLN A O 1
ATOM 820 N N . PHE A 1 102 ? -13.062 -1.984 16.620 1.00 87.25 102 PHE A N 1
ATOM 821 C CA . PHE A 1 102 ? -13.695 -2.533 17.812 1.00 87.25 102 PHE A CA 1
ATOM 822 C C . PHE A 1 102 ? -12.940 -2.124 19.084 1.00 87.25 102 PHE A C 1
ATOM 824 O O . PHE A 1 102 ? -13.559 -1.616 20.021 1.00 87.25 102 PHE A O 1
ATOM 831 N N . TYR A 1 103 ? -11.611 -2.271 19.092 1.00 81.94 103 TYR A N 1
ATOM 832 C CA . TYR A 1 103 ? -10.764 -1.864 20.213 1.00 81.94 103 TYR A CA 1
ATOM 833 C C . TYR A 1 103 ? -10.854 -0.357 20.489 1.00 81.94 103 TYR A C 1
ATOM 835 O O . TYR A 1 103 ? -11.100 0.049 21.623 1.00 81.94 103 TYR A O 1
ATOM 843 N N . GLU A 1 104 ? -10.725 0.482 19.459 1.00 78.56 104 GLU A N 1
ATOM 844 C CA . GLU A 1 104 ? -10.825 1.938 19.603 1.00 78.56 104 GLU A CA 1
ATOM 845 C C . GLU A 1 104 ? -12.187 2.369 20.142 1.00 78.56 104 GLU A C 1
ATOM 847 O O . GLU A 1 104 ? -12.259 3.237 21.011 1.00 78.56 104 GLU A O 1
ATOM 852 N N . ASN A 1 105 ? -13.275 1.756 19.670 1.00 73.94 105 ASN A N 1
ATOM 853 C CA . ASN A 1 105 ? -14.609 2.056 20.172 1.00 73.94 105 ASN A CA 1
ATOM 854 C C . ASN A 1 105 ? -14.763 1.602 21.631 1.00 73.94 105 ASN A C 1
ATOM 856 O O . ASN A 1 105 ? -15.268 2.382 22.432 1.00 73.94 105 ASN A O 1
ATOM 860 N N . MET A 1 106 ? -14.274 0.411 22.010 1.00 56.19 106 MET A N 1
ATOM 861 C CA . MET A 1 106 ? -14.258 -0.038 23.413 1.00 56.19 106 MET A CA 1
ATOM 862 C C . MET A 1 106 ? -13.488 0.925 24.324 1.00 56.19 106 MET A C 1
ATOM 864 O O . MET A 1 106 ? -13.987 1.287 25.386 1.00 56.19 106 MET A O 1
ATOM 868 N N . VAL A 1 107 ? -12.304 1.382 23.904 1.00 47.75 107 VAL A N 1
ATOM 869 C CA . VAL A 1 107 ? -11.503 2.362 24.658 1.00 47.75 107 VAL A CA 1
ATOM 870 C C . VAL A 1 107 ? -12.186 3.737 24.684 1.00 47.75 107 VAL A C 1
ATOM 872 O O . VAL A 1 107 ? -12.142 4.429 25.699 1.00 47.75 107 VAL A O 1
ATOM 875 N N . THR A 1 108 ? -12.897 4.114 23.617 1.00 35.59 108 THR A N 1
ATOM 876 C CA . THR A 1 108 ? -13.684 5.360 23.550 1.00 35.59 108 THR A CA 1
ATOM 877 C C . THR A 1 108 ? -14.857 5.358 24.536 1.00 35.59 108 THR A C 1
ATOM 879 O O . THR A 1 108 ? -15.178 6.408 25.085 1.00 35.59 108 THR A O 1
ATOM 882 N N . TYR A 1 109 ? -15.459 4.204 24.854 1.00 28.64 109 TYR A N 1
ATOM 883 C CA . TYR A 1 109 ? -16.459 4.118 25.933 1.00 28.64 109 TYR A CA 1
ATOM 884 C C . TYR A 1 109 ? -15.864 4.377 27.334 1.00 28.64 109 TYR A C 1
ATOM 886 O O . TYR A 1 109 ? -16.621 4.631 28.270 1.00 28.64 109 TYR A O 1
ATOM 894 N N . VAL A 1 110 ? -14.532 4.371 27.484 1.00 38.12 110 VAL A N 1
ATOM 895 C CA . VAL A 1 110 ? -13.822 4.609 28.756 1.00 38.12 110 VAL A CA 1
ATOM 896 C C . VAL A 1 110 ? -13.179 6.008 28.831 1.00 38.12 110 VAL A C 1
ATOM 898 O O . VAL A 1 110 ? -12.814 6.452 29.918 1.00 38.12 110 VAL A O 1
ATOM 901 N N . LEU A 1 111 ? -13.112 6.775 27.735 1.00 26.22 111 LEU A N 1
ATOM 902 C CA . LEU A 1 111 ? -12.554 8.135 27.734 1.00 26.22 111 LEU A CA 1
ATOM 903 C C . LEU A 1 111 ? -13.620 9.183 27.373 1.00 26.22 111 LEU A C 1
ATOM 905 O O . LEU A 1 111 ? -14.067 9.311 26.236 1.00 26.22 111 LEU A O 1
ATOM 909 N N . HIS A 1 112 ? -14.018 9.942 28.395 1.00 38.59 112 HIS A N 1
ATOM 910 C CA . HIS A 1 112 ? -14.878 11.125 28.340 1.00 38.59 112 HIS A CA 1
ATOM 911 C C . HIS A 1 112 ? -14.486 12.107 27.207 1.00 38.59 112 HIS A C 1
ATOM 913 O O . HIS A 1 112 ? -13.307 12.377 26.996 1.00 38.59 112 HIS A O 1
ATOM 919 N N . ASN A 1 113 ? -15.503 12.744 26.605 1.00 32.84 113 ASN A N 1
ATOM 920 C CA . ASN A 1 113 ? -15.457 13.961 25.765 1.00 32.84 113 ASN A CA 1
ATOM 921 C C . ASN A 1 113 ? -15.296 13.820 24.230 1.00 32.84 113 ASN A C 1
ATOM 923 O O . ASN A 1 113 ? -14.433 14.427 23.602 1.00 32.84 113 ASN A O 1
ATOM 927 N N . GLY A 1 114 ? -16.271 13.172 23.585 1.00 38.97 114 GLY A N 1
ATOM 928 C CA . GLY A 1 114 ? -17.221 13.889 22.710 1.00 38.97 114 GLY A CA 1
ATOM 929 C C . GLY A 1 114 ? -16.773 14.526 21.379 1.00 38.97 114 GLY A C 1
ATOM 930 O O . GLY A 1 114 ? -17.606 15.178 20.751 1.00 38.97 114 GLY A O 1
ATOM 931 N N . LYS A 1 115 ? -15.539 14.356 20.886 1.00 29.02 115 LYS A N 1
ATOM 932 C CA . LYS A 1 115 ? -15.154 14.815 19.531 1.00 29.02 115 LYS A CA 1
ATOM 933 C C . LYS A 1 115 ? -14.731 13.646 18.641 1.00 29.02 115 LYS A C 1
ATOM 935 O O . LYS A 1 115 ? -13.678 13.055 18.840 1.00 29.02 115 LYS A O 1
ATOM 940 N N . LYS A 1 116 ? -15.551 13.330 17.630 1.00 32.84 116 LYS A N 1
ATOM 941 C CA . LYS A 1 116 ? -15.217 12.353 16.582 1.00 32.84 116 LYS A CA 1
ATOM 942 C C . LYS A 1 116 ? -14.219 12.984 15.605 1.00 32.84 116 LYS A C 1
ATOM 944 O O . LYS A 1 116 ? -14.597 13.857 14.826 1.00 32.84 116 LYS A O 1
ATOM 949 N N . ALA A 1 117 ? -12.956 12.569 15.664 1.00 31.02 117 ALA A N 1
ATOM 950 C CA . ALA A 1 117 ? -11.976 12.881 14.628 1.00 31.02 117 ALA A CA 1
ATOM 951 C C . ALA A 1 117 ? -12.368 12.169 13.320 1.00 31.02 117 ALA A C 1
ATOM 953 O O . ALA A 1 117 ? -12.842 11.031 13.356 1.00 31.02 117 ALA A O 1
ATOM 954 N N . LYS A 1 118 ? -12.197 12.843 12.173 1.00 29.22 118 LYS A N 1
ATOM 955 C CA . LYS A 1 118 ? -12.307 12.212 10.849 1.00 29.22 118 LYS A CA 1
ATOM 956 C C . LYS A 1 118 ? -11.310 11.056 10.803 1.00 29.22 118 LYS A C 1
ATOM 958 O O . LYS A 1 118 ? -10.117 11.273 10.993 1.00 29.22 118 LYS A O 1
ATOM 963 N N . LYS A 1 119 ? -11.824 9.842 10.626 1.00 36.62 119 LYS A N 1
ATOM 964 C CA . LYS A 1 119 ? -11.031 8.622 10.686 1.00 36.62 119 LYS A CA 1
ATOM 965 C C . LYS A 1 119 ? -10.418 8.383 9.310 1.00 36.62 119 LYS A C 1
ATOM 967 O O . LYS A 1 119 ? -11.138 8.105 8.362 1.00 36.62 119 LYS A O 1
ATOM 972 N N . GLU A 1 120 ? -9.111 8.568 9.186 1.00 32.34 120 GLU A N 1
ATOM 973 C CA . GLU A 1 120 ? -8.364 8.261 7.965 1.00 32.34 120 GLU A CA 1
ATOM 974 C C . GLU A 1 120 ? -7.328 7.205 8.326 1.00 32.34 120 GLU A C 1
ATOM 976 O O . GLU A 1 120 ? -6.296 7.491 8.920 1.00 32.34 120 GLU A O 1
ATOM 981 N N . CYS A 1 121 ? -7.648 5.954 8.022 1.00 32.09 121 CYS A N 1
ATOM 982 C CA . CYS A 1 121 ? -6.661 4.890 8.015 1.00 32.09 121 CYS A CA 1
ATOM 983 C C . CYS A 1 121 ? -6.054 4.834 6.616 1.00 32.09 121 CYS A C 1
ATOM 985 O O . CYS A 1 121 ? -6.802 4.943 5.652 1.00 32.09 121 CYS A O 1
ATOM 987 N N . ILE A 1 122 ? -4.732 4.716 6.498 1.00 44.25 122 ILE A N 1
ATOM 988 C CA . ILE A 1 122 ? -4.030 4.696 5.208 1.00 44.25 122 ILE A CA 1
ATOM 989 C C . ILE A 1 122 ? -3.585 3.268 4.937 1.00 44.25 122 ILE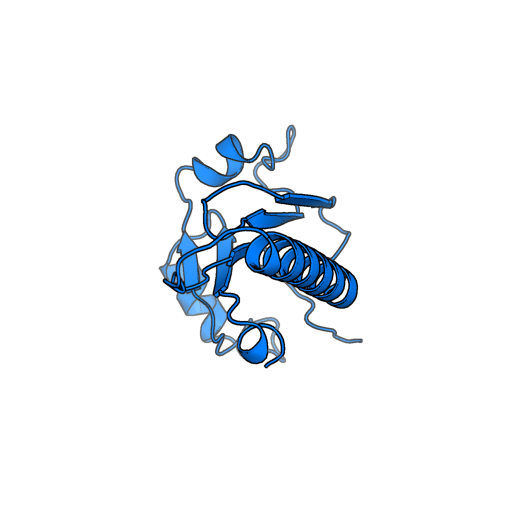 A C 1
ATOM 991 O O . ILE A 1 122 ? -2.682 2.772 5.604 1.00 44.25 122 ILE A O 1
ATOM 995 N N . LEU A 1 123 ? -4.189 2.633 3.933 1.00 46.94 123 LEU A N 1
ATOM 996 C CA . LEU A 1 123 ? -3.712 1.360 3.411 1.00 46.94 123 LEU A CA 1
ATOM 997 C C . LEU A 1 123 ? -2.762 1.588 2.235 1.00 46.94 123 LEU A C 1
ATOM 999 O O . LEU A 1 123 ? -3.234 1.822 1.126 1.00 46.94 123 LEU A O 1
ATOM 1003 N N . LEU A 1 124 ? -1.454 1.506 2.491 1.00 49.09 124 LEU A N 1
ATOM 1004 C CA . LEU A 1 124 ? -0.380 1.589 1.493 1.00 49.09 124 LEU A CA 1
ATOM 1005 C C . LEU A 1 124 ? -0.268 0.256 0.735 1.00 49.09 124 LEU A C 1
ATOM 1007 O O . LEU A 1 124 ? 0.320 -0.686 1.256 1.00 49.09 124 LEU A O 1
ATOM 1011 N N . LEU A 1 125 ? -0.836 0.166 -0.469 1.00 44.06 125 LEU A N 1
ATOM 1012 C CA . LEU A 1 125 ? -0.746 -1.023 -1.333 1.00 44.06 125 LEU A CA 1
ATOM 1013 C C . LEU A 1 125 ? 0.117 -0.738 -2.565 1.00 44.06 125 LEU A C 1
ATOM 1015 O O . LEU A 1 125 ? -0.190 0.176 -3.334 1.00 44.06 125 LEU A O 1
ATOM 1019 N N . LYS A 1 126 ? 1.135 -1.565 -2.828 1.00 39.81 126 LYS A N 1
ATOM 1020 C CA . LYS A 1 126 ? 1.738 -1.645 -4.166 1.00 39.81 126 LYS A CA 1
ATOM 1021 C C . LYS A 1 126 ? 1.131 -2.815 -4.935 1.00 39.81 126 LYS A C 1
ATOM 1023 O O . LYS A 1 126 ? 1.600 -3.947 -4.849 1.00 39.81 126 LYS A O 1
ATOM 1028 N N . GLU A 1 127 ? 0.137 -2.520 -5.762 1.00 38.50 127 GLU A N 1
ATOM 1029 C CA . GLU A 1 127 ? -0.343 -3.434 -6.799 1.00 38.50 127 GLU A CA 1
ATOM 1030 C C . GLU A 1 127 ? -0.310 -2.745 -8.157 1.00 38.50 127 GLU A C 1
ATOM 1032 O O . GLU A 1 127 ? -1.240 -2.052 -8.552 1.00 38.50 127 GLU A O 1
ATOM 1037 N N . LEU A 1 128 ? 0.769 -2.965 -8.901 1.00 41.22 128 LEU A N 1
ATOM 1038 C CA . LEU A 1 128 ? 0.797 -2.714 -10.337 1.00 41.22 128 LEU A CA 1
ATOM 1039 C C . LEU A 1 128 ? 1.461 -3.920 -11.004 1.00 41.22 128 LEU A C 1
ATOM 1041 O O . LEU A 1 128 ? 2.628 -3.867 -11.371 1.00 41.22 128 LEU A O 1
ATOM 1045 N N . LEU A 1 129 ? 0.736 -5.048 -11.014 1.00 31.95 129 LEU A N 1
ATOM 1046 C CA . LEU A 1 129 ? 0.397 -5.883 -12.183 1.00 31.95 129 LEU A CA 1
ATOM 1047 C C . LEU A 1 129 ? -0.335 -7.152 -11.669 1.00 31.95 129 LE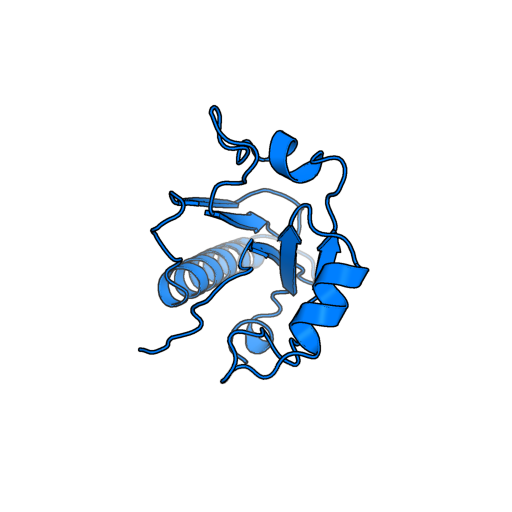U A C 1
ATOM 1049 O O . LEU A 1 129 ? 0.290 -8.037 -11.088 1.00 31.95 129 LEU A O 1
ATOM 1053 N N . ASN A 1 130 ? -1.651 -7.218 -11.929 1.00 38.56 130 ASN A N 1
ATOM 1054 C CA . ASN A 1 130 ? -2.624 -8.299 -11.662 1.00 38.56 130 ASN A CA 1
ATOM 1055 C C . ASN A 1 130 ? -3.159 -8.479 -10.216 1.00 38.56 130 ASN A C 1
ATOM 1057 O O . ASN A 1 130 ? -2.404 -8.427 -9.259 1.00 38.56 130 ASN A O 1
ATOM 1061 N N . ILE A 1 131 ? -4.442 -8.882 -10.122 1.00 38.94 131 ILE A N 1
ATOM 1062 C CA . ILE A 1 131 ? -5.089 -9.606 -8.996 1.00 38.94 131 ILE A CA 1
ATOM 1063 C C . ILE A 1 131 ? -5.951 -8.770 -8.012 1.00 38.94 131 ILE A C 1
ATOM 1065 O O . ILE A 1 131 ? -5.831 -8.888 -6.807 1.00 38.94 131 ILE A O 1
ATOM 1069 N N . TYR A 1 132 ? -7.006 -8.110 -8.496 1.00 36.59 132 TYR A N 1
ATOM 1070 C CA . TYR A 1 132 ? -8.320 -8.424 -7.904 1.00 36.59 132 TYR A CA 1
ATOM 1071 C C . TYR A 1 132 ? -8.847 -9.635 -8.662 1.00 36.59 132 TYR A C 1
ATOM 1073 O O . TYR A 1 132 ? -9.737 -9.488 -9.478 1.00 36.59 132 TYR A O 1
ATOM 1081 N N . GLN A 1 133 ? -8.278 -10.824 -8.470 1.00 31.83 133 GLN A N 1
ATOM 1082 C CA . GLN A 1 133 ? -8.970 -12.034 -8.912 1.00 31.83 133 GLN A CA 1
ATOM 1083 C C . GLN A 1 133 ? -9.227 -12.147 -10.439 1.00 31.83 133 GLN A C 1
ATOM 1085 O O . GLN A 1 133 ? -10.269 -11.783 -10.978 1.00 31.83 133 GLN A O 1
ATOM 1090 N N . LYS A 1 134 ? -8.335 -12.854 -11.141 1.00 33.56 134 LYS A N 1
ATOM 1091 C CA . LYS A 1 134 ? -8.822 -13.841 -12.128 1.00 33.56 134 LYS A CA 1
ATOM 1092 C C . LYS A 1 134 ? -9.221 -15.161 -11.423 1.00 33.56 134 LYS A C 1
ATOM 1094 O O . LYS A 1 134 ? -9.150 -16.215 -12.045 1.00 33.56 134 LYS A O 1
ATOM 1099 N N . ILE A 1 135 ? -9.596 -15.073 -10.137 1.00 28.95 135 ILE A N 1
ATOM 1100 C CA . ILE A 1 135 ? -10.239 -16.097 -9.299 1.00 28.95 135 ILE A CA 1
ATOM 1101 C C . ILE A 1 135 ? -11.292 -15.411 -8.443 1.00 28.95 135 ILE A C 1
ATOM 1103 O O . ILE A 1 135 ? -10.904 -14.932 -7.361 1.00 28.95 135 ILE A O 1
#

Organism: NCBI:txid506608